Protein AF-A0A438B5F6-F1 (afdb_monomer_lite)

Organism: NCBI:txid2487352

pLDDT: mean 84.41, std 6.5, range [56.56, 92.56]

Sequence (82 aa):
MVPDIIQALGVAIAGVLAAWNARQAKQIAELRTDMERLQRSELESRRLLRSAVRNIRDWLRWDAAGRVGAPPAIPDDLRDEV

Secondary structure (DSSP, 8-state):
-HHHHHHHHHHHHHHHHHHHHHHHHHHHHHHHHHHHHHHHHHHHHHHHHHHHHHHHHHHHHHHHTTS-SSPPPPPGGGGGG-

Structure (mmCIF, N/CA/C/O backbone):
data_AF-A0A438B5F6-F1
#
_entry.id   AF-A0A438B5F6-F1
#
loop_
_atom_site.group_PDB
_atom_site.id
_atom_site.type_symbol
_atom_site.label_atom_id
_atom_site.label_alt_id
_atom_site.label_comp_id
_atom_site.label_asym_id
_atom_site.label_entity_id
_atom_site.label_seq_id
_atom_site.pdbx_PDB_ins_code
_atom_site.Cartn_x
_atom_site.Cartn_y
_atom_site.Cartn_z
_atom_site.occupancy
_atom_site.B_iso_or_equiv
_atom_site.auth_seq_id
_atom_site.auth_comp_id
_atom_site.auth_asym_id
_atom_site.auth_atom_id
_atom_site.pdbx_PDB_model_num
ATOM 1 N N . MET A 1 1 ? 36.367 -7.937 -47.604 1.00 60.50 1 MET A N 1
ATOM 2 C CA . MET A 1 1 ? 36.282 -9.014 -46.590 1.00 60.50 1 MET A CA 1
ATOM 3 C C . MET A 1 1 ? 36.460 -8.495 -45.163 1.00 60.50 1 MET A C 1
ATOM 5 O O . MET A 1 1 ? 35.526 -8.641 -44.398 1.00 60.50 1 MET A O 1
ATOM 9 N N . VAL A 1 2 ? 37.567 -7.839 -44.784 1.00 69.25 2 VAL A N 1
ATOM 10 C CA . VAL A 1 2 ? 37.730 -7.272 -43.417 1.00 69.25 2 VAL A CA 1
ATOM 11 C C . VAL A 1 2 ? 36.706 -6.167 -43.049 1.00 69.25 2 VAL A C 1
ATOM 13 O O . VAL A 1 2 ? 36.198 -6.206 -41.931 1.00 69.25 2 VAL A O 1
ATOM 16 N N . PRO A 1 3 ? 36.333 -5.227 -43.947 1.00 75.25 3 PRO A N 1
ATOM 17 C CA . PRO A 1 3 ? 35.385 -4.153 -43.612 1.00 75.25 3 PRO A CA 1
ATOM 18 C C . PRO A 1 3 ? 33.963 -4.651 -43.310 1.00 75.25 3 PRO A C 1
ATOM 20 O O . PRO A 1 3 ? 33.379 -4.250 -42.306 1.00 75.25 3 PRO A O 1
ATOM 23 N N . ASP A 1 4 ? 33.442 -5.577 -44.122 1.00 78.38 4 ASP A N 1
ATOM 24 C CA . ASP A 1 4 ? 32.097 -6.146 -43.940 1.00 78.38 4 ASP A CA 1
ATOM 25 C C . ASP A 1 4 ? 31.974 -6.915 -42.620 1.00 78.38 4 ASP A C 1
ATOM 27 O O . ASP A 1 4 ? 30.950 -6.841 -41.943 1.00 78.38 4 ASP A O 1
ATOM 31 N N . ILE A 1 5 ? 33.039 -7.619 -42.218 1.00 77.81 5 ILE A N 1
ATOM 32 C CA . ILE A 1 5 ? 33.081 -8.367 -40.955 1.00 77.81 5 ILE A CA 1
ATOM 33 C C . ILE A 1 5 ? 33.018 -7.411 -39.760 1.00 77.81 5 ILE A C 1
ATOM 35 O O . ILE A 1 5 ? 32.262 -7.660 -38.823 1.00 77.81 5 ILE A O 1
ATOM 39 N N . ILE A 1 6 ? 33.768 -6.305 -39.793 1.00 78.81 6 ILE A N 1
ATOM 40 C CA . ILE A 1 6 ? 33.763 -5.302 -38.715 1.00 78.81 6 ILE A CA 1
ATOM 41 C C . ILE A 1 6 ? 32.385 -4.639 -38.604 1.00 78.81 6 ILE A C 1
ATOM 43 O O . ILE A 1 6 ? 31.873 -4.459 -37.499 1.00 78.81 6 ILE A O 1
ATOM 47 N N . GLN A 1 7 ? 31.754 -4.321 -39.735 1.00 83.88 7 GLN A N 1
ATOM 48 C CA . GLN A 1 7 ? 30.427 -3.710 -39.749 1.00 83.88 7 GLN A CA 1
ATOM 49 C C . GLN A 1 7 ? 29.351 -4.670 -39.225 1.00 83.88 7 GLN A C 1
ATOM 51 O O . GLN A 1 7 ? 28.529 -4.277 -38.395 1.00 83.88 7 GLN A O 1
ATOM 56 N N . ALA A 1 8 ? 29.391 -5.940 -39.638 1.00 80.19 8 ALA A N 1
ATOM 57 C CA . ALA A 1 8 ? 28.476 -6.968 -39.150 1.00 80.19 8 ALA A CA 1
ATOM 58 C C . ALA A 1 8 ? 28.619 -7.195 -37.635 1.00 80.19 8 ALA A C 1
ATOM 60 O O . ALA A 1 8 ? 27.615 -7.270 -36.924 1.00 80.19 8 ALA A O 1
ATOM 61 N N . LEU A 1 9 ? 29.854 -7.229 -37.122 1.00 80.81 9 LEU A N 1
ATOM 62 C CA . LEU A 1 9 ? 30.131 -7.311 -35.685 1.00 80.81 9 LEU A CA 1
ATOM 63 C C . LEU A 1 9 ? 29.594 -6.094 -34.928 1.00 80.81 9 LEU A C 1
ATOM 65 O O . LEU A 1 9 ? 28.952 -6.254 -33.892 1.00 80.81 9 LEU A O 1
ATOM 69 N N . GLY A 1 10 ? 29.804 -4.887 -35.457 1.00 77.88 10 GLY A N 1
ATOM 70 C CA . GLY A 1 10 ? 29.299 -3.655 -34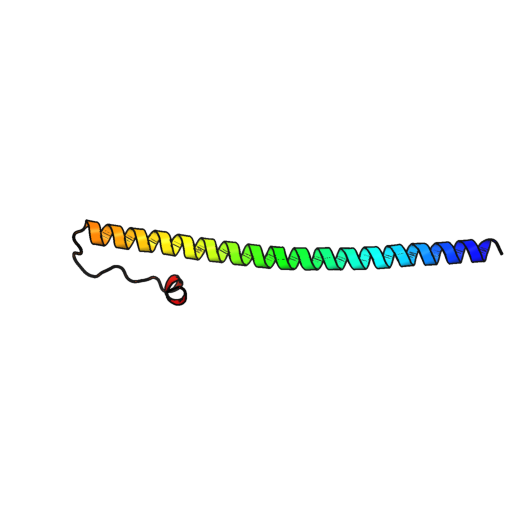.852 1.00 77.88 10 GLY A CA 1
ATOM 71 C C . GLY A 1 10 ? 27.773 -3.635 -34.734 1.00 77.88 10 GLY A C 1
ATOM 72 O O . GLY A 1 10 ? 27.239 -3.327 -33.669 1.00 77.88 10 GLY A O 1
ATOM 73 N N . VAL A 1 11 ? 27.064 -4.032 -35.796 1.00 85.06 11 VAL A N 1
ATOM 74 C CA . VAL A 1 11 ? 25.592 -4.115 -35.802 1.00 85.06 11 VAL A CA 1
ATOM 75 C C . VAL A 1 11 ? 25.091 -5.193 -34.841 1.00 85.06 11 VAL A C 1
ATOM 77 O O . VAL A 1 11 ? 24.142 -4.950 -34.095 1.00 85.06 11 VAL A O 1
ATOM 80 N N . ALA A 1 12 ? 25.742 -6.359 -34.805 1.00 80.50 12 ALA A N 1
ATOM 81 C CA . ALA A 1 12 ? 25.377 -7.437 -33.892 1.00 80.50 12 ALA A CA 1
ATOM 82 C C . ALA A 1 12 ? 25.529 -7.014 -32.421 1.00 80.50 12 ALA A C 1
ATOM 84 O O . ALA A 1 12 ? 24.607 -7.200 -31.626 1.00 80.50 12 ALA A O 1
ATOM 85 N N . ILE A 1 13 ? 26.652 -6.382 -32.066 1.00 83.81 13 ILE A N 1
ATOM 86 C CA . ILE A 1 13 ? 26.902 -5.885 -30.705 1.00 83.81 13 ILE A CA 1
ATOM 87 C C . ILE A 1 13 ? 25.883 -4.802 -30.331 1.00 83.81 13 ILE A C 1
ATOM 89 O O . ILE A 1 13 ? 25.285 -4.866 -29.255 1.00 83.81 13 ILE A O 1
ATOM 93 N N . ALA A 1 14 ? 25.633 -3.838 -31.222 1.00 87.38 14 ALA A N 1
ATOM 94 C CA . ALA A 1 14 ? 24.646 -2.787 -30.987 1.00 87.38 14 ALA A CA 1
ATOM 95 C C . ALA A 1 14 ? 23.230 -3.358 -30.795 1.00 87.38 14 ALA A C 1
ATOM 97 O O . ALA A 1 14 ? 22.508 -2.920 -29.899 1.00 87.38 14 ALA A O 1
ATOM 98 N N . GLY A 1 15 ? 22.851 -4.374 -31.577 1.00 85.25 15 GLY A N 1
ATOM 99 C CA . GLY A 1 15 ? 21.567 -5.062 -31.449 1.00 85.25 15 GLY A CA 1
ATOM 100 C C . GLY A 1 15 ? 21.406 -5.773 -30.104 1.00 85.25 15 GLY A C 1
ATOM 101 O O . GLY A 1 15 ? 20.371 -5.630 -29.452 1.00 85.25 15 GLY A O 1
ATOM 102 N N . VAL A 1 16 ? 22.446 -6.476 -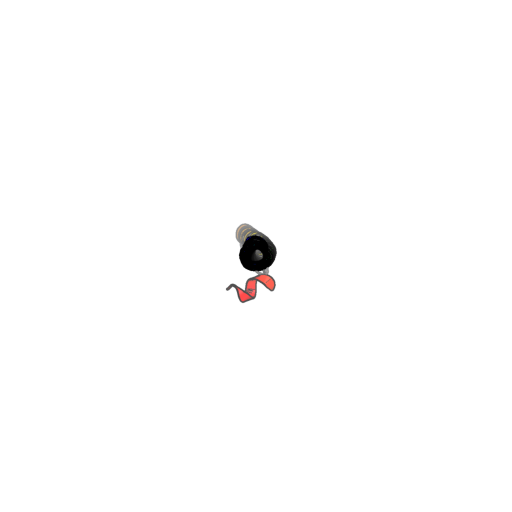29.645 1.00 83.75 16 VAL A N 1
ATOM 103 C CA . VAL A 1 16 ? 22.445 -7.141 -28.331 1.00 83.75 16 VAL A CA 1
ATOM 104 C C . VAL A 1 16 ? 22.327 -6.118 -27.198 1.00 83.75 16 VAL A C 1
ATOM 106 O O . VAL A 1 16 ? 21.506 -6.296 -26.299 1.00 83.75 16 VAL A O 1
ATOM 109 N N . LEU A 1 17 ? 23.089 -5.022 -27.254 1.00 85.81 17 LEU A N 1
ATOM 110 C CA . LEU A 1 17 ? 23.023 -3.958 -26.247 1.00 85.81 17 LEU A CA 1
ATOM 111 C C . LEU A 1 17 ? 21.659 -3.261 -26.231 1.00 85.81 17 LEU A C 1
ATOM 113 O O . LEU A 1 17 ? 21.118 -3.000 -25.158 1.00 85.81 17 LEU A O 1
ATOM 117 N N . ALA A 1 18 ? 21.073 -2.988 -27.397 1.00 85.31 18 ALA A N 1
ATOM 118 C CA . ALA A 1 18 ? 19.746 -2.390 -27.494 1.00 85.31 18 ALA A CA 1
ATOM 119 C C . ALA A 1 18 ? 18.666 -3.312 -26.905 1.00 85.31 18 ALA A C 1
ATOM 121 O O . ALA A 1 18 ? 17.838 -2.860 -26.113 1.00 85.31 18 ALA A O 1
ATOM 122 N N . ALA A 1 19 ? 18.711 -4.610 -27.222 1.00 83.25 19 ALA A N 1
ATOM 123 C CA . ALA A 1 19 ? 17.787 -5.597 -26.667 1.00 83.25 19 ALA A CA 1
ATOM 124 C C . ALA A 1 19 ? 17.938 -5.732 -25.142 1.00 83.25 19 ALA A C 1
ATOM 126 O O . ALA A 1 19 ? 16.943 -5.793 -24.415 1.00 83.25 19 ALA A O 1
ATOM 127 N N . TRP A 1 20 ? 19.177 -5.726 -24.643 1.00 85.38 20 TRP A N 1
ATOM 128 C CA . TRP A 1 20 ? 19.464 -5.767 -23.212 1.00 85.38 20 TRP A CA 1
ATOM 129 C C . TRP A 1 20 ? 18.949 -4.521 -22.484 1.00 85.38 20 TRP A C 1
ATOM 131 O O . TRP A 1 20 ? 18.257 -4.637 -21.472 1.00 85.38 20 TRP A O 1
ATOM 141 N N . ASN A 1 21 ? 19.214 -3.331 -23.029 1.00 87.19 21 ASN A N 1
ATOM 142 C CA . ASN A 1 21 ? 18.731 -2.067 -22.475 1.00 87.19 21 ASN A CA 1
ATOM 143 C C . ASN A 1 21 ? 17.202 -1.991 -22.474 1.00 87.19 21 ASN A C 1
ATOM 145 O O . ASN A 1 21 ? 16.615 -1.583 -21.475 1.00 87.19 21 ASN A O 1
ATOM 149 N N . ALA A 1 22 ? 16.542 -2.444 -23.545 1.00 82.25 22 ALA A N 1
ATOM 150 C CA . ALA A 1 22 ? 15.083 -2.508 -23.601 1.00 82.25 22 ALA A CA 1
ATOM 151 C C . ALA A 1 22 ? 14.514 -3.445 -22.522 1.00 82.25 22 ALA A C 1
ATOM 153 O O . ALA A 1 22 ? 13.534 -3.110 -21.852 1.00 82.25 22 ALA A O 1
ATOM 154 N N . ARG A 1 23 ? 15.158 -4.598 -22.297 1.00 84.38 23 ARG A N 1
ATOM 155 C CA . ARG A 1 23 ? 14.769 -5.535 -21.236 1.00 84.38 23 ARG A CA 1
ATOM 156 C C . ARG A 1 23 ? 14.948 -4.926 -19.844 1.00 84.38 23 ARG A C 1
ATOM 158 O O . ARG A 1 23 ? 14.042 -5.052 -19.024 1.00 84.38 23 ARG A O 1
ATOM 165 N N . GLN A 1 24 ? 16.069 -4.255 -19.580 1.00 86.94 24 GLN A N 1
ATOM 166 C CA . GLN A 1 24 ? 16.290 -3.591 -18.292 1.00 86.94 24 GLN A CA 1
ATOM 167 C C . GLN A 1 24 ? 15.321 -2.429 -18.063 1.00 86.94 24 GLN A C 1
ATOM 169 O O . GLN A 1 24 ? 14.771 -2.306 -16.972 1.00 86.94 24 GLN A O 1
ATOM 174 N N . ALA A 1 25 ? 15.042 -1.622 -19.088 1.00 83.12 25 ALA A N 1
ATOM 175 C CA . ALA A 1 25 ? 14.065 -0.540 -18.997 1.00 83.12 25 ALA A CA 1
ATOM 176 C C . ALA A 1 25 ? 12.675 -1.065 -18.608 1.00 83.12 25 ALA A C 1
ATOM 178 O O . ALA A 1 25 ? 12.018 -0.483 -17.746 1.00 83.12 25 ALA A O 1
ATOM 179 N N . LYS A 1 26 ? 12.261 -2.206 -19.177 1.00 84.56 26 LYS A N 1
ATOM 180 C CA . LYS A 1 26 ? 11.003 -2.866 -18.810 1.00 84.56 26 LYS A CA 1
ATOM 181 C C . LYS A 1 26 ? 10.991 -3.308 -17.342 1.00 84.56 26 LYS A C 1
ATOM 183 O O . LYS A 1 26 ? 10.040 -3.003 -16.634 1.00 84.56 26 LYS A O 1
ATOM 188 N N . GLN A 1 27 ? 12.060 -3.951 -16.871 1.00 83.25 27 GLN A N 1
ATOM 189 C CA . GLN A 1 27 ? 12.174 -4.388 -15.472 1.00 83.25 27 GLN A CA 1
ATOM 190 C C . GLN A 1 27 ? 12.157 -3.209 -14.490 1.00 83.25 27 GLN A C 1
ATOM 192 O O . GLN A 1 27 ? 11.521 -3.282 -13.443 1.00 83.25 27 GLN A O 1
ATOM 197 N N . ILE A 1 28 ? 12.818 -2.101 -14.834 1.00 89.31 28 ILE A N 1
ATOM 198 C CA . ILE A 1 28 ? 12.805 -0.880 -14.018 1.00 89.31 28 ILE A CA 1
ATOM 199 C C . ILE A 1 28 ? 11.400 -0.268 -13.982 1.00 89.31 28 ILE A C 1
ATOM 201 O O . ILE A 1 28 ? 10.973 0.201 -12.928 1.00 89.31 28 ILE A O 1
ATOM 205 N N . ALA A 1 29 ? 10.672 -0.267 -15.101 1.00 85.88 29 ALA A N 1
ATOM 206 C CA . ALA A 1 29 ? 9.299 0.231 -15.147 1.00 85.88 29 ALA A CA 1
ATOM 207 C C . ALA A 1 29 ? 8.341 -0.634 -14.305 1.00 85.88 29 ALA A C 1
ATOM 209 O O . ALA A 1 29 ? 7.528 -0.091 -13.555 1.00 85.88 29 ALA A O 1
ATOM 210 N N . GLU A 1 30 ? 8.476 -1.961 -14.374 1.00 87.12 30 GLU A N 1
ATOM 211 C CA . GLU A 1 30 ? 7.717 -2.904 -13.540 1.00 87.12 30 GLU A CA 1
ATOM 212 C C . GLU A 1 30 ? 8.007 -2.673 -12.047 1.00 87.12 30 GLU A C 1
ATOM 214 O O . GLU A 1 30 ? 7.083 -2.415 -11.279 1.00 87.12 30 GLU A O 1
ATOM 219 N N . LEU A 1 31 ? 9.285 -2.608 -11.651 1.00 83.25 31 LEU A N 1
ATOM 220 C CA . LEU A 1 31 ? 9.687 -2.331 -10.265 1.00 83.25 31 LEU A CA 1
ATOM 221 C C . LEU A 1 31 ? 9.167 -0.984 -9.748 1.00 83.25 31 LEU A C 1
ATOM 223 O O . LEU A 1 31 ? 8.745 -0.889 -8.598 1.00 83.25 31 LEU A O 1
ATOM 227 N N . ARG A 1 32 ? 9.179 0.066 -10.578 1.00 84.62 32 ARG A N 1
ATOM 228 C CA . ARG A 1 32 ? 8.604 1.372 -10.209 1.00 84.62 32 ARG A CA 1
ATOM 229 C C . ARG A 1 32 ? 7.101 1.279 -9.969 1.00 84.62 32 ARG A C 1
ATOM 231 O O . ARG A 1 32 ? 6.621 1.807 -8.972 1.00 84.62 32 ARG A O 1
ATOM 238 N N . THR A 1 33 ? 6.385 0.574 -10.841 1.00 89.56 33 THR A N 1
ATOM 239 C CA . THR A 1 33 ? 4.934 0.370 -10.713 1.00 89.56 33 THR A CA 1
ATOM 240 C C . THR A 1 33 ? 4.595 -0.375 -9.421 1.00 89.56 33 THR A C 1
ATOM 242 O O . THR A 1 33 ? 3.684 0.023 -8.690 1.00 89.56 33 THR A O 1
ATOM 245 N N . ASP A 1 34 ? 5.365 -1.415 -9.097 1.00 81.00 34 ASP A N 1
ATOM 246 C CA . ASP A 1 34 ? 5.189 -2.187 -7.867 1.00 81.00 34 ASP A CA 1
ATOM 247 C C . ASP A 1 34 ? 5.520 -1.359 -6.621 1.00 81.00 34 ASP A C 1
ATOM 249 O O . ASP A 1 34 ? 4.777 -1.397 -5.638 1.00 81.00 34 ASP A O 1
ATOM 253 N N . MET A 1 35 ? 6.578 -0.546 -6.673 1.00 80.88 35 MET A N 1
ATOM 254 C CA . MET A 1 35 ? 6.952 0.365 -5.590 1.00 80.88 35 MET A CA 1
ATOM 255 C C . MET A 1 35 ? 5.848 1.397 -5.318 1.00 80.88 35 MET A C 1
ATOM 257 O O . MET A 1 35 ? 5.466 1.603 -4.169 1.00 80.88 35 MET A O 1
ATOM 261 N N . GLU A 1 36 ? 5.290 2.018 -6.360 1.00 85.44 36 GLU A N 1
ATOM 262 C CA . GLU A 1 36 ? 4.191 2.985 -6.234 1.00 85.44 36 GLU A CA 1
ATOM 263 C C . GLU A 1 36 ? 2.909 2.342 -5.696 1.00 85.44 36 GLU A C 1
ATOM 265 O O . GLU A 1 36 ? 2.152 2.961 -4.941 1.00 85.44 36 GLU A O 1
ATOM 270 N N . ARG A 1 37 ? 2.634 1.092 -6.083 1.00 83.06 37 ARG A N 1
ATOM 271 C CA . ARG A 1 37 ? 1.512 0.322 -5.542 1.00 83.06 37 ARG A CA 1
ATOM 272 C C . ARG A 1 37 ? 1.721 0.023 -4.059 1.00 83.06 37 ARG A C 1
ATOM 274 O O . ARG A 1 37 ? 0.799 0.227 -3.269 1.00 83.06 37 ARG A O 1
ATOM 281 N N . LEU A 1 38 ? 2.921 -0.413 -3.681 1.00 82.38 38 LEU A N 1
ATOM 282 C CA . LEU A 1 38 ? 3.261 -0.736 -2.299 1.00 82.38 38 LEU A CA 1
ATOM 283 C C . LEU A 1 38 ? 3.217 0.507 -1.404 1.00 82.38 38 LEU A C 1
ATOM 285 O O . LEU A 1 38 ? 2.619 0.462 -0.336 1.00 82.38 38 LEU A O 1
ATOM 289 N N . GLN A 1 39 ? 3.762 1.636 -1.862 1.00 83.56 39 GLN A N 1
ATOM 290 C CA . GLN A 1 39 ? 3.719 2.903 -1.125 1.00 83.56 39 GLN A CA 1
ATOM 291 C C . GLN A 1 39 ? 2.286 3.392 -0.887 1.00 83.56 39 GLN A C 1
ATOM 293 O O . GLN A 1 39 ? 1.961 3.848 0.212 1.00 83.56 39 GLN A O 1
ATOM 298 N N . ARG A 1 40 ? 1.406 3.275 -1.891 1.00 82.69 40 ARG A N 1
ATOM 299 C CA . ARG A 1 40 ? -0.020 3.605 -1.731 1.00 82.69 40 ARG A CA 1
ATOM 300 C C . ARG A 1 40 ? -0.695 2.696 -0.707 1.00 82.69 40 ARG A C 1
ATOM 302 O O . ARG A 1 40 ? -1.354 3.201 0.199 1.00 82.69 40 ARG A O 1
ATOM 309 N N . SER A 1 41 ? -0.461 1.388 -0.809 1.00 76.69 41 SER A N 1
ATOM 310 C CA . SER A 1 41 ? -0.987 0.398 0.136 1.00 76.69 41 SER A CA 1
ATOM 311 C C . SER A 1 41 ? -0.481 0.628 1.565 1.00 76.69 41 SER A C 1
ATOM 313 O O . SER A 1 41 ? -1.245 0.492 2.520 1.00 76.69 41 SER A O 1
ATOM 315 N N . GLU A 1 42 ? 0.778 1.036 1.740 1.00 82.50 42 GLU A N 1
ATOM 316 C CA . GLU A 1 42 ? 1.345 1.324 3.057 1.00 82.50 42 GLU A CA 1
ATOM 317 C C . GLU A 1 42 ? 0.704 2.564 3.694 1.00 82.50 42 GLU A C 1
ATOM 319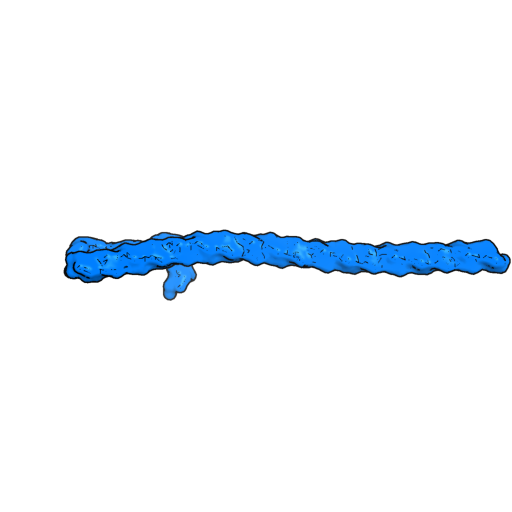 O O . GLU A 1 42 ? 0.370 2.553 4.881 1.00 82.50 42 GLU A O 1
ATOM 324 N N . LEU A 1 43 ? 0.502 3.635 2.919 1.00 84.12 43 LEU A N 1
ATOM 325 C CA . LEU A 1 43 ? -0.144 4.854 3.407 1.00 84.12 43 LEU A CA 1
ATOM 326 C C . LEU A 1 43 ? -1.582 4.573 3.872 1.00 84.12 43 LEU A C 1
ATOM 328 O O . LEU A 1 43 ? -1.991 5.032 4.942 1.00 84.12 43 LEU A O 1
ATOM 332 N N . GLU A 1 44 ? -2.322 3.805 3.076 1.00 85.38 44 GLU A N 1
ATOM 333 C CA . GLU A 1 44 ? -3.686 3.373 3.370 1.00 85.38 44 GLU A CA 1
ATOM 334 C C . GLU A 1 44 ? -3.729 2.481 4.615 1.00 85.38 44 GLU A C 1
ATOM 336 O O . GLU A 1 44 ? -4.423 2.804 5.580 1.00 85.38 44 GLU A O 1
ATOM 341 N N . SER A 1 45 ? -2.865 1.466 4.684 1.00 80.38 45 SER A N 1
ATOM 342 C CA . SER A 1 45 ? -2.745 0.581 5.851 1.00 80.38 45 SER A CA 1
ATOM 343 C C . SER A 1 45 ? -2.391 1.351 7.126 1.00 80.38 45 SER A C 1
ATOM 345 O O . SER A 1 45 ? -2.984 1.133 8.181 1.00 80.38 45 SER A O 1
ATOM 347 N N . ARG A 1 46 ? -1.462 2.316 7.059 1.00 85.62 46 ARG A N 1
ATOM 348 C CA . ARG A 1 46 ? -1.103 3.179 8.201 1.00 85.62 46 ARG A CA 1
ATOM 349 C C . ARG A 1 46 ? -2.244 4.106 8.619 1.00 85.62 46 ARG A C 1
ATOM 351 O O . ARG A 1 46 ? -2.305 4.515 9.782 1.00 85.62 46 ARG A O 1
ATOM 358 N N . ARG A 1 47 ? -3.109 4.521 7.690 1.00 90.00 47 ARG A N 1
ATOM 359 C CA . ARG A 1 47 ? -4.305 5.313 8.003 1.00 90.00 47 ARG A CA 1
ATOM 360 C C . ARG A 1 47 ? -5.333 4.445 8.726 1.00 90.00 47 ARG A C 1
ATOM 362 O O . ARG A 1 47 ? -5.726 4.820 9.830 1.00 90.00 47 ARG A O 1
ATOM 369 N N . LEU A 1 48 ? -5.671 3.287 8.161 1.00 85.50 48 LEU A N 1
ATOM 370 C CA . LEU A 1 48 ? -6.616 2.331 8.742 1.00 85.50 48 LEU A CA 1
ATOM 371 C C . LEU A 1 48 ? -6.155 1.860 10.122 1.00 85.50 48 LEU A C 1
ATOM 373 O O . LEU A 1 48 ? -6.914 1.938 11.081 1.00 85.50 48 LEU A O 1
ATOM 377 N N . LEU A 1 49 ? -4.874 1.507 10.276 1.00 86.00 49 LEU A N 1
ATOM 378 C CA . LEU A 1 49 ? -4.309 1.096 11.563 1.00 86.00 49 LEU A CA 1
ATOM 379 C C . LEU A 1 49 ? -4.440 2.189 12.630 1.00 86.00 49 LEU A C 1
ATOM 381 O O . LEU A 1 49 ? -4.794 1.907 13.774 1.00 86.00 49 LEU A O 1
ATOM 385 N N . ARG A 1 50 ? -4.178 3.454 12.277 1.00 90.38 50 ARG A N 1
ATOM 386 C CA . ARG A 1 50 ? -4.360 4.573 13.214 1.00 90.38 50 ARG A CA 1
ATOM 387 C C . ARG A 1 50 ? -5.826 4.761 13.597 1.00 90.38 50 ARG A C 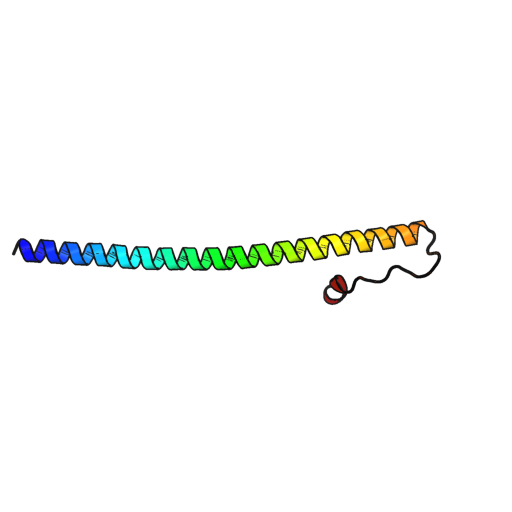1
ATOM 389 O O . ARG A 1 50 ? -6.092 5.033 14.769 1.00 90.38 50 ARG A O 1
ATOM 396 N N . SER A 1 51 ? -6.751 4.617 12.645 1.00 90.12 51 SER A N 1
ATOM 397 C CA . SER A 1 51 ? -8.190 4.682 12.923 1.00 90.12 51 SER A CA 1
ATOM 398 C C . SER A 1 51 ? -8.620 3.534 13.840 1.00 90.12 51 SER A C 1
ATOM 400 O O . SER A 1 51 ? -9.224 3.775 14.885 1.00 90.12 51 SER A O 1
ATOM 402 N N . ALA A 1 52 ? -8.184 2.306 13.544 1.00 84.69 52 ALA A N 1
ATOM 403 C CA . ALA A 1 52 ? -8.465 1.110 14.333 1.00 84.69 52 ALA A CA 1
ATOM 404 C C . ALA A 1 52 ? -7.953 1.232 15.771 1.00 84.69 52 ALA A C 1
ATOM 406 O O . ALA A 1 52 ? -8.719 1.053 16.715 1.00 84.69 52 ALA A O 1
ATOM 407 N N . VAL A 1 53 ? -6.688 1.619 15.965 1.00 90.31 53 VAL A N 1
ATOM 408 C CA . VAL A 1 53 ? -6.107 1.809 17.305 1.00 90.31 53 VAL A CA 1
ATOM 409 C C . VAL A 1 53 ? -6.858 2.886 18.091 1.00 90.31 53 VAL A C 1
ATOM 411 O O . VAL A 1 53 ? -7.085 2.734 19.293 1.00 90.31 53 VAL A O 1
ATOM 414 N N . ARG A 1 54 ? -7.262 3.981 17.433 1.00 91.31 54 ARG A N 1
ATOM 415 C CA . ARG A 1 54 ? -8.058 5.029 18.079 1.00 91.31 54 ARG A CA 1
ATOM 416 C C . ARG A 1 54 ? -9.429 4.500 18.496 1.00 91.31 54 ARG A C 1
ATOM 418 O O . ARG A 1 54 ? -9.782 4.683 19.656 1.00 91.31 54 ARG A O 1
ATOM 425 N N . ASN A 1 55 ? -10.134 3.818 17.597 1.00 90.38 55 ASN A N 1
ATOM 426 C CA . ASN A 1 55 ? -11.440 3.225 17.866 1.00 90.38 55 ASN A CA 1
ATOM 427 C C . ASN A 1 55 ? -11.366 2.229 19.034 1.00 90.38 55 ASN A C 1
ATOM 429 O O . ASN A 1 55 ? -12.110 2.357 19.999 1.00 90.38 55 ASN A O 1
ATOM 433 N N . ILE A 1 56 ? -10.398 1.305 19.017 1.00 86.88 56 ILE A N 1
ATOM 434 C CA . ILE A 1 56 ? -10.173 0.344 20.110 1.00 86.88 56 ILE A CA 1
ATOM 435 C C . ILE A 1 56 ? -9.956 1.070 21.440 1.00 86.88 56 ILE A C 1
ATOM 437 O O . ILE A 1 56 ? -10.554 0.711 22.451 1.00 86.88 56 ILE A O 1
ATOM 441 N N . ARG A 1 57 ? -9.127 2.119 21.462 1.00 90.38 57 ARG A N 1
ATOM 442 C CA . ARG A 1 57 ? -8.896 2.905 22.680 1.00 90.38 57 ARG A CA 1
ATOM 443 C C . ARG A 1 57 ? -10.165 3.596 23.177 1.00 90.38 57 ARG A C 1
ATOM 445 O O . ARG A 1 57 ? -10.352 3.692 24.388 1.00 90.38 57 ARG A O 1
ATOM 452 N N . ASP A 1 58 ? -11.010 4.082 22.278 1.00 90.44 58 ASP A N 1
ATOM 453 C CA . ASP A 1 58 ? -12.271 4.724 22.643 1.00 90.44 58 ASP A CA 1
ATOM 454 C C . ASP A 1 58 ? -13.256 3.695 23.228 1.00 90.44 58 ASP A C 1
ATOM 456 O O . ASP A 1 58 ? -13.857 3.953 24.271 1.00 90.44 58 ASP A O 1
ATOM 460 N N . TRP A 1 59 ? -13.318 2.485 22.660 1.00 90.38 59 TRP A N 1
ATOM 461 C CA . TRP A 1 59 ? -14.063 1.350 23.223 1.00 90.38 59 TRP A CA 1
ATOM 462 C C . TRP A 1 59 ? -13.564 0.933 24.606 1.00 90.38 59 TRP A C 1
ATOM 464 O O . TRP A 1 59 ? -14.367 0.777 25.525 1.00 90.38 59 TRP A O 1
ATOM 474 N N . LEU A 1 60 ? -12.247 0.820 24.788 1.00 89.31 60 LEU A N 1
ATOM 475 C CA . LEU A 1 60 ? -11.651 0.506 26.089 1.00 89.31 60 LEU A CA 1
ATOM 476 C C . LEU A 1 60 ? -11.961 1.583 27.134 1.00 89.31 60 LEU A C 1
ATOM 478 O O . LEU A 1 60 ? -12.224 1.265 28.289 1.00 89.31 60 LEU A O 1
ATOM 482 N N . ARG A 1 61 ? -11.953 2.863 26.743 1.00 91.06 61 ARG A N 1
ATOM 483 C CA . ARG A 1 61 ? -12.315 3.972 27.639 1.00 91.06 61 ARG A CA 1
ATOM 484 C C . ARG A 1 61 ? -13.783 3.940 28.031 1.00 91.06 61 ARG A C 1
ATOM 486 O O . ARG A 1 61 ? -14.091 4.186 29.191 1.00 91.06 61 ARG A O 1
ATOM 493 N N . TRP A 1 62 ? -14.671 3.651 27.086 1.00 92.56 62 TRP A N 1
ATOM 494 C CA . TRP A 1 62 ? -16.099 3.529 27.363 1.00 92.56 62 TRP A CA 1
ATOM 495 C C . TRP A 1 62 ? -16.395 2.357 28.306 1.00 92.56 62 TRP A C 1
ATOM 497 O O . TRP A 1 62 ? -17.147 2.518 29.267 1.00 92.56 62 TRP A O 1
ATOM 507 N N . ASP A 1 63 ? -15.749 1.209 28.095 1.00 91.88 63 ASP A N 1
ATOM 508 C CA . ASP A 1 63 ? -15.877 0.059 28.993 1.00 91.88 63 ASP A CA 1
ATOM 509 C C . ASP A 1 63 ? -15.317 0.373 30.391 1.00 91.88 63 ASP A C 1
ATOM 511 O O . ASP A 1 63 ? -16.002 0.160 31.391 1.00 91.88 63 ASP A O 1
ATOM 515 N N . ALA A 1 64 ? -14.141 1.009 30.472 1.00 91.25 64 ALA A N 1
ATOM 516 C CA . ALA A 1 64 ? -13.545 1.455 31.735 1.00 91.25 64 ALA A CA 1
ATOM 517 C C . ALA A 1 64 ? -14.390 2.509 32.475 1.00 91.25 64 ALA A C 1
ATOM 519 O O . ALA A 1 64 ? -14.348 2.583 33.701 1.00 91.25 64 ALA A O 1
ATOM 520 N N . ALA A 1 65 ? -15.184 3.304 31.751 1.00 92.38 65 ALA A N 1
ATOM 521 C CA . ALA A 1 65 ? -16.151 4.241 32.320 1.00 92.38 65 ALA A CA 1
ATOM 522 C C . ALA A 1 65 ? -17.446 3.557 32.803 1.00 92.38 65 ALA A C 1
ATOM 524 O O . ALA A 1 65 ? -18.402 4.242 33.161 1.00 92.38 65 ALA A O 1
ATOM 525 N N . GLY A 1 66 ? -17.509 2.222 32.796 1.00 92.50 66 GLY A N 1
ATOM 526 C CA . GLY A 1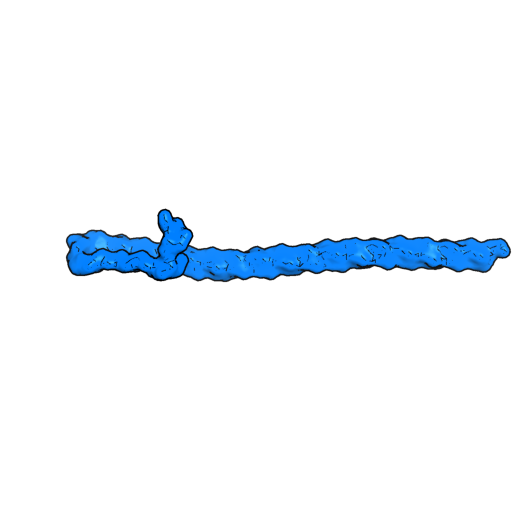 66 ? -18.687 1.462 33.209 1.00 92.50 66 GLY A CA 1
ATOM 527 C C . GLY A 1 66 ? -19.804 1.467 32.169 1.00 92.50 66 GLY A C 1
ATOM 528 O O . GLY A 1 66 ? -20.966 1.305 32.533 1.00 92.50 66 GLY A O 1
ATOM 529 N N . ARG A 1 67 ? -19.470 1.664 30.885 1.00 91.50 67 ARG A N 1
ATOM 530 C CA . ARG A 1 67 ? -20.425 1.677 29.760 1.00 91.50 67 ARG A CA 1
ATOM 531 C C . ARG A 1 67 ? -21.494 2.760 29.872 1.00 91.50 67 ARG A C 1
ATOM 533 O O . ARG A 1 67 ? -22.626 2.599 29.419 1.00 91.50 67 ARG A O 1
ATOM 540 N N . VAL A 1 68 ? -21.132 3.872 30.500 1.00 87.12 68 VAL A N 1
ATOM 541 C CA . VAL A 1 68 ? -22.025 5.009 30.701 1.00 87.12 68 VAL A CA 1
ATOM 542 C C . VAL A 1 68 ? -22.140 5.816 29.408 1.00 87.12 68 VAL A C 1
ATOM 544 O O . VAL A 1 68 ? -21.138 6.193 28.801 1.00 87.12 68 VAL A O 1
ATOM 547 N N . GLY A 1 69 ? -23.376 6.119 29.008 1.00 88.50 69 GLY A N 1
ATOM 548 C CA . GLY A 1 69 ? -23.672 6.866 27.786 1.00 88.50 69 GLY A CA 1
ATOM 549 C C . GLY A 1 69 ? -23.641 6.006 26.520 1.00 88.50 69 GLY A C 1
ATOM 550 O O . GLY A 1 69 ? -23.614 4.777 26.574 1.00 88.50 69 GLY A O 1
ATOM 551 N N . ALA A 1 70 ? -23.689 6.667 25.363 1.00 89.06 70 ALA A N 1
ATOM 552 C CA . ALA A 1 70 ? -23.703 5.982 24.075 1.00 89.06 70 ALA A CA 1
ATOM 553 C C . ALA A 1 70 ? -22.348 5.300 23.786 1.00 89.06 70 ALA A C 1
ATOM 555 O O . ALA A 1 70 ? -21.302 5.896 24.063 1.00 89.06 70 ALA A O 1
ATOM 556 N N . PRO A 1 71 ? -22.349 4.079 23.219 1.00 89.44 71 PRO A N 1
ATOM 557 C CA . PRO A 1 71 ? -21.122 3.397 22.832 1.00 89.44 71 PRO A CA 1
ATOM 558 C C . PRO A 1 71 ? -20.390 4.158 21.712 1.00 89.44 71 PRO A C 1
ATOM 560 O O . PRO A 1 71 ? -21.040 4.813 20.889 1.00 89.44 71 PRO A O 1
ATOM 563 N N . PRO A 1 72 ? -19.050 4.069 21.642 1.00 90.88 72 PRO A N 1
ATOM 564 C CA . PRO A 1 72 ? -18.277 4.653 20.553 1.00 90.88 72 PRO A CA 1
ATOM 565 C C . PRO A 1 72 ? -18.723 4.106 19.193 1.00 90.88 72 PRO A C 1
ATOM 567 O O . PRO A 1 72 ? -18.863 2.899 19.004 1.00 90.88 72 PRO A O 1
ATOM 570 N N . ALA A 1 73 ? -18.947 4.998 18.230 1.00 89.75 73 ALA A N 1
ATOM 571 C CA . ALA A 1 73 ? -19.320 4.604 16.878 1.00 89.75 73 ALA A CA 1
ATOM 572 C C . ALA A 1 73 ? -18.104 4.077 16.106 1.00 89.75 73 ALA A C 1
ATOM 574 O O . ALA A 1 73 ? -17.002 4.609 16.239 1.00 89.75 73 ALA A O 1
ATOM 575 N N . ILE A 1 74 ? -18.323 3.073 15.252 1.00 87.88 74 ILE A N 1
ATOM 576 C CA . ILE A 1 74 ? -17.291 2.586 14.331 1.00 87.88 74 ILE A CA 1
ATOM 577 C C . ILE A 1 74 ? -17.030 3.676 13.272 1.00 87.88 74 ILE A C 1
ATOM 579 O O . ILE A 1 74 ? -17.977 4.071 12.572 1.00 87.88 74 ILE A O 1
ATOM 583 N N . PRO A 1 75 ? -15.780 4.169 13.155 1.00 87.12 75 PRO A N 1
ATOM 584 C CA . PRO A 1 75 ? -15.377 5.123 12.128 1.00 87.12 75 PRO A CA 1
ATOM 585 C C . PRO A 1 75 ? -15.713 4.627 10.722 1.00 87.12 75 PRO A C 1
ATOM 587 O O . PRO A 1 75 ? -15.573 3.438 10.445 1.00 87.12 75 PRO A O 1
ATOM 590 N N . ASP A 1 76 ? -16.138 5.530 9.834 1.00 87.12 76 ASP A N 1
ATOM 591 C CA . ASP A 1 76 ? -16.558 5.163 8.472 1.00 87.12 76 ASP A CA 1
ATOM 592 C C . ASP A 1 76 ? -15.443 4.458 7.689 1.00 87.12 76 ASP A C 1
ATOM 594 O O . ASP A 1 76 ? -15.719 3.531 6.939 1.00 87.12 76 ASP A O 1
ATOM 598 N N . ASP A 1 77 ? -14.182 4.831 7.927 1.00 81.88 77 ASP A N 1
ATOM 599 C CA . ASP A 1 77 ? -13.019 4.217 7.283 1.00 81.88 77 ASP A CA 1
ATOM 600 C C . ASP A 1 77 ? -12.727 2.785 7.748 1.00 81.88 77 ASP A C 1
ATOM 602 O O . ASP A 1 77 ? -11.930 2.106 7.117 1.00 81.88 77 ASP A O 1
ATOM 606 N N . LEU A 1 78 ? -13.362 2.312 8.822 1.00 80.69 78 LEU A N 1
ATOM 607 C CA . LEU A 1 78 ? -13.251 0.927 9.283 1.00 80.69 78 LEU A CA 1
ATOM 608 C C . LEU A 1 78 ? -14.483 0.086 8.950 1.00 80.69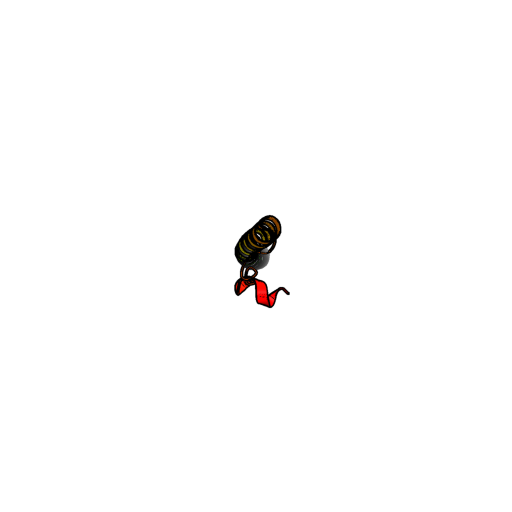 78 LEU A C 1
ATOM 610 O O . LEU A 1 78 ? -14.459 -1.110 9.205 1.00 80.69 78 LEU A O 1
ATOM 614 N N . ARG A 1 79 ? -15.571 0.671 8.433 1.00 81.94 79 ARG A N 1
ATOM 615 C CA . ARG A 1 79 ? -16.826 -0.071 8.210 1.00 81.94 79 ARG A CA 1
ATOM 616 C C . ARG A 1 79 ? -16.733 -1.100 7.099 1.00 81.94 79 ARG A C 1
ATOM 618 O O . ARG A 1 79 ? -17.427 -2.103 7.171 1.00 81.94 79 ARG A O 1
ATOM 625 N N . ASP A 1 80 ? -15.882 -0.847 6.116 1.00 76.00 80 ASP A N 1
ATOM 626 C CA . ASP A 1 80 ? -15.677 -1.746 4.982 1.00 76.00 80 ASP A CA 1
ATOM 627 C C . ASP A 1 80 ? -14.794 -2.961 5.348 1.00 76.00 80 ASP A C 1
ATOM 629 O O . ASP A 1 80 ? -14.659 -3.884 4.549 1.00 76.00 80 ASP A O 1
ATOM 633 N N . GLU A 1 81 ? -14.208 -2.971 6.554 1.00 65.25 81 GLU A N 1
ATOM 634 C CA . GLU A 1 81 ? -13.271 -3.993 7.052 1.00 65.25 81 GLU A CA 1
ATOM 635 C C . GLU A 1 81 ? -13.898 -4.950 8.096 1.00 65.25 81 GLU A C 1
ATOM 637 O O . GLU A 1 81 ? -13.208 -5.838 8.603 1.00 65.25 81 GLU A O 1
ATOM 642 N N . VAL A 1 82 ? -15.179 -4.764 8.458 1.00 56.56 82 VAL A N 1
ATOM 643 C CA . VAL A 1 82 ? -15.928 -5.572 9.454 1.00 56.56 82 VAL A CA 1
ATOM 644 C C . VAL A 1 82 ? -17.056 -6.339 8.777 1.00 56.56 82 VAL A C 1
ATOM 646 O O . VAL A 1 82 ? -17.205 -7.541 9.090 1.00 56.56 82 VAL A O 1
#

Radius of gyration: 29.36 Å; chains: 1; bounding box: 61×16×80 Å

Foldseek 3Di:
DVVVVVVVVVVVVVVVVVVVVVVVVVVVVVVVVVVVVVVVVVVLVVVQVVLVVVLVVQQVVCVVVVVPDDGRDRDPSCPVVD